Protein AF-A0A3Q1EC46-F1 (afdb_monomer_lite)

Sequence (142 aa):
MRSMQRFHQDSNGWADIGYSFVVGSDGNIYEGRGWDWVGAHTYGYNSVGYGVSFIGDYSYRLPSQESMRLVRDQLASCAVSNGDLRSDYILQGHRQAADTTCPGDAFYAEIQSWPHFEVCRSIDISAGVTWSVELRQETKLQ

Organism: NCBI:txid80966

pLDDT: mean 88.99, std 13.27, range [44.5, 98.19]

Structure (mmCIF, N/CA/C/O backbone):
data_AF-A0A3Q1EC46-F1
#
_entry.id   AF-A0A3Q1EC46-F1
#
loop_
_atom_site.group_PDB
_atom_site.id
_atom_site.type_symbol
_atom_site.label_atom_id
_atom_site.label_alt_id
_atom_site.label_comp_id
_atom_site.label_asym_id
_atom_site.label_entity_id
_atom_site.label_seq_id
_atom_site.pdbx_PDB_ins_code
_atom_site.Cartn_x
_atom_site.Cartn_y
_atom_site.Cartn_z
_atom_site.occupancy
_atom_site.B_iso_or_equiv
_atom_site.auth_seq_id
_atom_site.auth_comp_id
_atom_site.auth_asym_id
_atom_site.auth_atom_id
_atom_site.pdbx_PDB_model_num
ATOM 1 N N . MET A 1 1 ? -0.302 0.016 -14.796 1.00 90.38 1 MET A N 1
ATOM 2 C CA . MET A 1 1 ? -0.764 -1.392 -14.727 1.00 90.38 1 MET A CA 1
ATOM 3 C C . MET A 1 1 ? -0.101 -2.310 -15.745 1.00 90.38 1 MET A C 1
ATOM 5 O O . MET A 1 1 ? 0.782 -3.053 -15.347 1.00 90.38 1 MET A O 1
ATOM 9 N N . ARG A 1 2 ? -0.446 -2.250 -17.042 1.00 93.25 2 ARG A N 1
ATOM 10 C CA . ARG A 1 2 ? 0.034 -3.233 -18.043 1.00 93.25 2 ARG A CA 1
ATOM 11 C C . ARG A 1 2 ? 1.559 -3.356 -18.159 1.00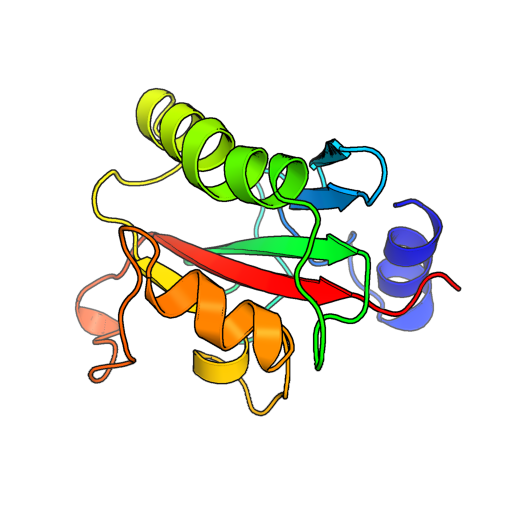 93.25 2 ARG A C 1
ATOM 13 O O . ARG A 1 2 ? 2.059 -4.451 -18.361 1.00 93.25 2 ARG A O 1
ATOM 20 N N . SER A 1 3 ? 2.288 -2.247 -18.038 1.00 92.56 3 SER A N 1
ATOM 21 C CA . SER A 1 3 ? 3.759 -2.256 -18.060 1.00 92.56 3 SER A CA 1
ATOM 22 C C . SER A 1 3 ? 4.343 -3.034 -16.866 1.00 92.56 3 SER A C 1
ATOM 24 O O . SER A 1 3 ? 5.106 -3.970 -17.074 1.00 92.56 3 SER A O 1
ATOM 26 N N . MET A 1 4 ? 3.885 -2.757 -15.638 1.00 93.81 4 MET A N 1
ATOM 27 C CA . MET A 1 4 ? 4.292 -3.503 -14.434 1.00 93.81 4 MET A CA 1
ATOM 28 C C . MET A 1 4 ? 3.932 -4.990 -14.512 1.00 93.81 4 MET A C 1
ATOM 30 O O . MET A 1 4 ? 4.733 -5.836 -14.130 1.00 93.81 4 MET A O 1
ATOM 34 N N . GLN A 1 5 ? 2.741 -5.319 -15.022 1.00 95.75 5 GLN A N 1
ATOM 35 C CA . GLN A 1 5 ? 2.323 -6.710 -15.209 1.00 95.75 5 GLN A CA 1
ATOM 36 C C . GLN A 1 5 ? 3.250 -7.445 -16.186 1.00 95.75 5 GLN A C 1
ATOM 38 O O . GLN A 1 5 ? 3.757 -8.506 -15.837 1.00 95.75 5 GLN A O 1
ATOM 43 N N . ARG A 1 6 ? 3.552 -6.850 -17.350 1.00 96.00 6 ARG A N 1
ATOM 44 C CA . ARG A 1 6 ? 4.525 -7.410 -18.303 1.00 96.00 6 ARG A CA 1
ATOM 45 C C . ARG A 1 6 ? 5.909 -7.557 -17.694 1.00 96.00 6 ARG A C 1
ATOM 47 O O . ARG A 1 6 ? 6.521 -8.596 -17.853 1.00 96.00 6 ARG A O 1
ATOM 54 N N . PHE A 1 7 ? 6.396 -6.565 -16.953 1.00 93.94 7 PHE A N 1
ATOM 55 C CA . PHE A 1 7 ? 7.681 -6.689 -16.265 1.00 93.94 7 PHE A CA 1
ATOM 56 C C . PHE A 1 7 ? 7.686 -7.888 -15.299 1.00 93.94 7 PHE A C 1
ATOM 58 O O . PHE A 1 7 ? 8.599 -8.710 -15.327 1.00 93.94 7 PHE A O 1
ATOM 65 N N . HIS A 1 8 ? 6.636 -8.051 -14.495 1.00 95.75 8 HIS A N 1
ATOM 66 C CA . HIS A 1 8 ? 6.510 -9.194 -13.593 1.00 95.75 8 HIS A CA 1
ATOM 67 C C . HIS A 1 8 ? 6.405 -10.540 -14.324 1.00 95.75 8 HIS A C 1
ATOM 69 O O . HIS A 1 8 ? 7.018 -11.512 -13.887 1.00 95.75 8 HIS A O 1
ATOM 75 N N . GLN A 1 9 ? 5.678 -10.609 -15.435 1.00 96.62 9 GLN A N 1
ATOM 76 C CA . GLN A 1 9 ? 5.516 -11.845 -16.200 1.00 96.62 9 GLN A CA 1
ATOM 77 C C . GLN A 1 9 ? 6.758 -12.173 -17.033 1.00 96.62 9 GLN A C 1
ATOM 79 O O . GLN A 1 9 ? 7.351 -13.237 -16.877 1.00 96.62 9 GLN A O 1
ATOM 84 N N . ASP A 1 10 ? 7.197 -11.235 -17.865 1.00 96.50 10 ASP A N 1
ATOM 85 C CA . ASP A 1 10 ? 8.238 -11.448 -18.868 1.00 96.50 10 ASP A CA 1
ATOM 86 C C . ASP A 1 10 ? 9.644 -11.408 -18.258 1.00 96.50 10 ASP A C 1
ATOM 88 O O . ASP A 1 10 ? 10.519 -12.165 -18.672 1.00 96.50 10 ASP A O 1
ATOM 92 N N . SER A 1 11 ? 9.884 -10.522 -17.281 1.00 94.50 11 SER A N 1
ATOM 93 C CA . SER A 1 11 ? 11.221 -10.349 -16.683 1.00 94.50 11 SER A CA 1
ATOM 94 C C . SER A 1 11 ? 11.412 -11.176 -15.416 1.00 94.50 11 SER A C 1
ATOM 96 O O . SER A 1 11 ? 12.474 -11.770 -15.240 1.00 94.50 11 SER A O 1
ATOM 98 N N . ASN A 1 12 ? 10.402 -11.242 -14.539 1.00 92.50 12 ASN A N 1
ATOM 99 C CA . ASN A 1 12 ? 10.506 -12.010 -13.291 1.00 92.50 12 ASN A CA 1
ATOM 100 C C . ASN A 1 12 ? 9.962 -13.447 -13.409 1.00 92.50 12 ASN A C 1
ATOM 102 O O . ASN A 1 12 ? 10.143 -14.234 -12.480 1.00 92.50 12 ASN A O 1
ATOM 106 N N . GLY A 1 13 ? 9.292 -13.799 -14.514 1.00 96.25 13 GLY A N 1
ATOM 107 C CA . GLY A 1 13 ? 8.715 -15.131 -14.718 1.00 96.25 13 GLY A CA 1
ATOM 108 C C . GLY A 1 13 ? 7.502 -15.428 -13.832 1.00 96.25 13 GLY A C 1
ATOM 109 O O . GLY A 1 13 ? 7.209 -16.593 -13.561 1.00 96.25 13 GLY A O 1
ATOM 110 N N . TRP A 1 14 ? 6.823 -14.405 -13.308 1.00 96.00 14 TRP A N 1
ATOM 111 C CA . TRP A 1 14 ? 5.656 -14.590 -12.445 1.00 96.00 14 TRP A CA 1
ATOM 112 C C . TRP A 1 14 ? 4.399 -14.871 -13.270 1.00 96.00 14 TRP A C 1
ATOM 114 O O . TRP A 1 14 ? 4.280 -14.441 -14.410 1.00 96.00 14 TRP A O 1
ATOM 124 N N . ALA A 1 15 ? 3.419 -15.558 -12.679 1.00 95.12 15 ALA A N 1
ATOM 125 C CA . ALA A 1 15 ? 2.148 -15.829 -13.357 1.00 95.12 15 ALA A CA 1
ATOM 126 C C . ALA A 1 15 ? 1.352 -14.544 -13.669 1.00 95.12 15 ALA A C 1
ATOM 128 O O . ALA A 1 15 ? 0.627 -14.477 -14.659 1.00 95.12 15 ALA A O 1
ATOM 129 N N . ASP A 1 16 ? 1.504 -13.521 -12.826 1.00 97.19 16 ASP A N 1
ATOM 130 C CA . ASP A 1 16 ? 0.812 -12.239 -12.931 1.00 97.19 16 ASP A CA 1
ATOM 131 C C . ASP A 1 16 ? 1.562 -11.150 -12.140 1.00 97.19 16 ASP A C 1
ATOM 133 O O . ASP A 1 16 ? 2.541 -11.445 -11.439 1.00 97.19 16 ASP A O 1
ATOM 137 N N . ILE A 1 17 ? 1.076 -9.907 -12.191 1.00 96.50 17 ILE A N 1
ATOM 138 C CA . ILE A 1 17 ? 1.500 -8.805 -11.328 1.00 96.50 17 ILE A CA 1
ATOM 139 C C . ILE A 1 17 ? 1.562 -9.264 -9.862 1.00 96.50 17 ILE A C 1
ATOM 141 O O . ILE A 1 17 ? 0.696 -9.994 -9.396 1.00 96.50 17 ILE A O 1
ATOM 145 N N . GLY A 1 18 ? 2.610 -8.894 -9.122 1.00 95.25 18 GLY A N 1
ATOM 146 C CA . GLY A 1 18 ? 2.817 -9.424 -7.768 1.00 95.25 18 GLY A CA 1
ATOM 147 C C . GLY A 1 18 ? 1.841 -8.901 -6.710 1.00 95.25 18 GLY A C 1
ATOM 148 O O . GLY A 1 18 ? 1.723 -9.507 -5.648 1.00 95.25 18 GLY A O 1
ATOM 149 N N . TYR A 1 19 ? 1.148 -7.798 -6.987 1.00 97.19 19 TYR A N 1
ATOM 150 C CA . TYR A 1 19 ? 0.282 -7.098 -6.038 1.00 97.19 19 TYR A CA 1
ATOM 151 C C . TYR A 1 19 ? -1.171 -7.570 -6.140 1.00 97.19 19 TYR A C 1
ATOM 153 O O . TYR A 1 19 ? -1.658 -7.841 -7.239 1.00 97.19 19 TYR A O 1
ATOM 161 N N . SER A 1 20 ? -1.877 -7.606 -5.010 1.00 97.44 20 SER A N 1
ATOM 162 C CA . SER A 1 20 ? -3.327 -7.833 -4.973 1.00 97.44 20 SER A CA 1
ATOM 163 C C . SER A 1 20 ? -4.059 -6.633 -5.569 1.00 97.44 20 SER A C 1
ATOM 165 O O . SER A 1 20 ? -4.903 -6.797 -6.448 1.00 97.44 20 SER A O 1
ATOM 167 N N . PHE A 1 21 ? -3.651 -5.422 -5.172 1.00 97.88 21 PHE A N 1
ATOM 168 C CA . PHE A 1 21 ? -4.210 -4.160 -5.657 1.00 97.88 21 PHE A CA 1
ATOM 169 C C . PHE A 1 21 ? -3.117 -3.139 -5.940 1.00 97.88 21 PHE A C 1
ATOM 171 O O . PHE A 1 21 ? -2.041 -3.155 -5.336 1.00 97.88 21 PHE A O 1
ATOM 178 N N . VAL A 1 22 ? -3.410 -2.215 -6.848 1.00 97.31 22 VAL A N 1
ATOM 179 C CA . VAL A 1 22 ? -2.505 -1.126 -7.201 1.00 97.31 22 VAL A CA 1
ATOM 180 C C . VAL A 1 22 ? -3.251 0.200 -7.232 1.00 97.31 22 VAL A C 1
ATOM 182 O O . VAL A 1 22 ? -4.275 0.327 -7.890 1.00 97.31 22 VAL A O 1
ATOM 185 N N . VAL A 1 23 ? -2.713 1.212 -6.568 1.00 96.69 23 VAL A N 1
ATOM 186 C CA . VAL A 1 23 ? -3.248 2.569 -6.530 1.00 96.69 23 VAL A CA 1
ATOM 187 C C . VAL A 1 23 ? -2.522 3.418 -7.560 1.00 96.69 23 VAL A C 1
ATOM 189 O O . VAL A 1 23 ? -1.305 3.619 -7.481 1.00 96.69 23 VAL A O 1
ATOM 192 N N . GLY A 1 24 ? -3.269 3.915 -8.539 1.00 91.62 24 GLY A N 1
ATOM 193 C CA . GLY A 1 24 ? -2.752 4.838 -9.535 1.00 91.62 24 GLY A CA 1
ATOM 194 C C . GLY A 1 24 ? -2.715 6.280 -9.032 1.00 91.62 24 GLY A C 1
ATOM 195 O O . GLY A 1 24 ? -3.449 6.686 -8.128 1.00 91.62 24 GLY A O 1
ATOM 196 N N . SER A 1 25 ? -1.853 7.088 -9.652 1.00 85.50 25 SER A N 1
ATOM 197 C CA . SER A 1 25 ? -1.783 8.534 -9.405 1.00 85.50 25 SER A CA 1
ATOM 198 C C . SER A 1 25 ? -3.010 9.299 -9.915 1.00 85.50 25 SER A C 1
ATOM 200 O O . SER A 1 25 ? -3.156 10.481 -9.631 1.00 85.50 25 SER A O 1
ATOM 202 N N . ASP A 1 26 ? -3.859 8.635 -10.691 1.00 88.44 26 ASP A N 1
ATOM 203 C CA . ASP A 1 26 ? -5.126 9.111 -11.241 1.00 88.44 26 ASP A CA 1
ATOM 204 C C . ASP A 1 26 ? -6.311 8.941 -10.274 1.00 88.44 26 ASP A C 1
ATOM 206 O O . ASP A 1 26 ? -7.446 9.195 -10.662 1.00 88.44 26 ASP A O 1
ATOM 210 N N . GLY A 1 27 ? -6.058 8.509 -9.034 1.00 86.81 27 GLY A N 1
ATOM 211 C CA . GLY A 1 27 ? -7.096 8.379 -8.010 1.00 86.81 27 GLY A CA 1
ATOM 212 C C . GLY A 1 27 ? -7.931 7.104 -8.130 1.00 86.81 27 GLY A C 1
ATOM 213 O O . GLY A 1 27 ? -9.012 7.041 -7.563 1.00 86.81 27 GLY A O 1
ATOM 214 N N . ASN A 1 28 ? -7.446 6.080 -8.837 1.00 94.12 28 ASN A N 1
ATOM 215 C CA . ASN A 1 28 ? -8.138 4.797 -8.965 1.00 94.12 28 ASN A CA 1
ATOM 216 C C . ASN A 1 28 ? -7.374 3.662 -8.275 1.00 94.12 28 ASN A C 1
ATOM 218 O O . ASN A 1 28 ? -6.139 3.648 -8.239 1.00 94.12 28 ASN A O 1
ATOM 222 N N . ILE A 1 29 ? -8.123 2.679 -7.770 1.00 96.12 29 ILE A N 1
ATOM 223 C CA . ILE A 1 29 ? -7.589 1.374 -7.375 1.00 96.12 29 ILE A CA 1
ATOM 224 C C . ILE A 1 29 ? -7.822 0.410 -8.533 1.00 96.12 29 ILE A C 1
ATOM 226 O O . ILE A 1 29 ? -8.931 0.270 -9.040 1.00 96.12 29 ILE A O 1
ATOM 230 N N . TYR A 1 30 ? -6.755 -0.258 -8.936 1.00 97.06 30 TYR A N 1
ATOM 231 C CA . TYR A 1 30 ? -6.739 -1.265 -9.974 1.00 97.06 30 TYR A CA 1
ATOM 232 C C . TYR A 1 30 ? -6.560 -2.635 -9.338 1.00 97.06 30 TYR A C 1
ATOM 234 O O . TYR A 1 30 ? -5.653 -2.843 -8.527 1.00 97.06 30 TYR A O 1
ATOM 242 N N . GLU A 1 31 ? -7.403 -3.574 -9.741 1.00 97.38 31 GLU A N 1
ATOM 243 C CA . GLU A 1 31 ? -7.243 -4.972 -9.377 1.00 97.38 31 GLU A CA 1
ATOM 244 C C . GLU A 1 31 ? -5.992 -5.553 -10.054 1.00 97.38 31 GLU A C 1
ATOM 246 O O . GLU A 1 31 ? -5.771 -5.379 -11.257 1.00 97.38 31 GLU A O 1
ATOM 251 N N . GLY A 1 32 ? -5.131 -6.168 -9.243 1.00 97.12 32 GLY A N 1
ATOM 252 C CA . GLY A 1 32 ? -4.050 -7.038 -9.690 1.00 97.12 32 GLY A CA 1
ATOM 253 C C . GLY A 1 32 ? -4.505 -8.484 -9.555 1.00 97.12 32 GLY A C 1
ATOM 254 O O . GLY A 1 32 ? -5.410 -8.910 -10.262 1.00 97.12 32 GLY A O 1
ATOM 255 N N . ARG A 1 33 ? -3.924 -9.219 -8.602 1.00 96.62 33 ARG A N 1
ATOM 256 C CA . ARG A 1 33 ? -4.379 -10.586 -8.290 1.00 96.62 33 ARG A CA 1
ATOM 257 C C . ARG A 1 33 ? -5.710 -10.648 -7.538 1.00 96.62 33 ARG A C 1
ATOM 259 O O . ARG A 1 33 ? -6.312 -11.715 -7.480 1.00 96.62 33 ARG A O 1
ATOM 266 N N . GLY A 1 34 ? -6.158 -9.530 -6.970 1.00 95.62 34 GLY A N 1
ATOM 267 C CA . GLY A 1 34 ? -7.415 -9.459 -6.234 1.00 95.62 34 GLY A CA 1
ATOM 268 C C . GLY A 1 34 ? -7.381 -10.210 -4.901 1.00 95.62 34 GLY A C 1
ATOM 269 O O . GLY A 1 34 ? -6.313 -10.423 -4.317 1.00 95.62 34 GLY A O 1
ATOM 270 N N . TRP A 1 35 ? -8.572 -10.567 -4.418 1.00 93.62 35 TRP A N 1
ATOM 271 C CA . TRP A 1 35 ? -8.788 -11.216 -3.119 1.00 93.62 35 TRP A CA 1
ATOM 272 C C . TRP A 1 35 ? -8.619 -12.742 -3.173 1.00 93.62 35 TRP A C 1
ATOM 274 O O . TRP A 1 35 ? -8.132 -13.353 -2.227 1.00 93.62 35 TRP A O 1
ATOM 284 N N . ASP A 1 36 ? -8.955 -13.361 -4.304 1.00 92.69 36 ASP A N 1
ATOM 285 C CA . ASP A 1 36 ? -9.060 -14.822 -4.411 1.00 92.69 36 ASP A CA 1
ATOM 286 C C . ASP A 1 36 ? -7.725 -15.538 -4.681 1.00 92.69 36 ASP A C 1
ATOM 288 O O . ASP A 1 36 ? -7.664 -16.771 -4.697 1.00 92.69 36 ASP A O 1
ATOM 292 N N . TRP A 1 37 ? -6.644 -14.787 -4.919 1.00 94.38 37 TRP A N 1
ATOM 293 C CA . TRP A 1 37 ? -5.375 -15.344 -5.386 1.00 94.38 37 TRP A CA 1
ATOM 294 C C . TRP A 1 37 ? -4.168 -14.881 -4.574 1.00 94.38 37 TRP A C 1
ATOM 296 O O . TRP A 1 37 ? -3.990 -13.707 -4.258 1.00 94.38 37 TRP A O 1
ATOM 306 N N . VAL A 1 38 ? -3.267 -15.834 -4.324 1.00 93.81 38 VAL A N 1
ATOM 307 C CA . VAL A 1 38 ? -1.992 -15.616 -3.631 1.00 93.81 38 VAL A CA 1
ATOM 308 C C . VAL A 1 38 ? -1.097 -14.645 -4.412 1.00 93.81 38 VAL A C 1
ATOM 310 O O . VAL A 1 38 ? -0.858 -14.810 -5.615 1.00 93.81 38 VAL A O 1
ATOM 313 N N . GLY A 1 39 ? -0.562 -13.655 -3.693 1.00 92.94 39 GLY A N 1
ATOM 314 C CA . GLY A 1 39 ? 0.351 -12.627 -4.188 1.00 92.94 39 GLY A CA 1
ATOM 315 C C . GLY A 1 39 ? 1.742 -13.129 -4.592 1.00 92.94 39 GLY A C 1
ATOM 316 O O . GLY A 1 39 ? 2.118 -14.281 -4.382 1.00 92.94 39 GLY A O 1
ATOM 317 N N . ALA A 1 40 ? 2.546 -12.226 -5.149 1.00 93.75 40 ALA A N 1
ATOM 318 C CA . ALA A 1 40 ? 4.003 -12.372 -5.252 1.00 93.75 40 ALA A CA 1
ATOM 319 C C . ALA A 1 40 ? 4.709 -11.074 -4.824 1.00 93.75 40 ALA A C 1
ATOM 321 O O . ALA A 1 40 ? 5.734 -10.688 -5.379 1.00 93.75 40 ALA A O 1
ATOM 322 N N . HIS A 1 41 ? 4.119 -10.369 -3.861 1.00 89.31 41 HIS A N 1
ATOM 323 C CA . HIS A 1 41 ? 4.622 -9.104 -3.355 1.00 89.31 41 HIS A CA 1
ATOM 324 C C . HIS A 1 41 ? 5.721 -9.347 -2.314 1.00 89.31 41 HIS A C 1
ATOM 326 O O . HIS A 1 41 ? 6.844 -8.886 -2.513 1.00 89.31 41 HIS A O 1
ATOM 332 N N . THR A 1 42 ? 5.455 -10.127 -1.266 1.00 89.19 42 THR A N 1
ATOM 333 C CA . THR A 1 42 ? 6.341 -10.274 -0.102 1.00 89.19 42 THR A CA 1
ATOM 334 C C . THR A 1 42 ? 6.665 -11.728 0.172 1.00 89.19 42 THR A C 1
ATOM 336 O O . THR A 1 42 ? 5.790 -12.536 0.498 1.00 89.19 42 THR A O 1
ATOM 339 N N . TYR A 1 43 ? 7.949 -12.066 0.117 1.00 86.88 43 TYR A N 1
ATOM 340 C CA . TYR A 1 43 ? 8.395 -13.388 0.533 1.00 86.88 43 TYR A CA 1
ATOM 341 C C . TYR A 1 43 ? 7.994 -13.656 1.994 1.00 86.88 43 TYR A C 1
ATOM 343 O O . TYR A 1 43 ? 8.230 -12.827 2.865 1.00 86.88 43 TYR A O 1
ATOM 351 N N . GLY A 1 44 ? 7.350 -14.796 2.254 1.00 86.50 44 GLY A N 1
ATOM 352 C CA . GLY A 1 44 ? 6.842 -15.163 3.583 1.00 86.50 44 GLY A CA 1
ATOM 353 C C . GLY A 1 44 ? 5.450 -14.623 3.943 1.00 86.50 44 GLY A C 1
ATOM 354 O O . GLY A 1 44 ? 4.839 -15.179 4.848 1.00 86.50 44 GLY A O 1
ATOM 355 N N . TYR A 1 45 ? 4.913 -13.628 3.220 1.00 87.38 45 TYR A N 1
ATOM 356 C CA . TYR A 1 45 ? 3.584 -13.051 3.509 1.00 87.38 45 TYR A CA 1
ATOM 357 C C . TYR A 1 45 ? 2.565 -13.197 2.369 1.00 87.38 45 TYR A C 1
ATOM 359 O O . TYR A 1 45 ? 1.380 -12.968 2.585 1.00 87.38 45 TYR A O 1
ATOM 367 N N . ASN A 1 46 ? 2.986 -13.630 1.175 1.00 89.44 46 ASN A N 1
ATOM 368 C CA . ASN A 1 46 ? 2.110 -13.778 0.001 1.00 89.44 46 ASN A CA 1
ATOM 369 C C . ASN A 1 46 ? 0.834 -14.608 0.242 1.00 89.44 46 ASN A C 1
ATOM 371 O O . ASN A 1 46 ? -0.170 -14.377 -0.422 1.00 89.44 46 ASN A O 1
ATOM 375 N N . SER A 1 47 ? 0.890 -15.605 1.132 1.00 89.25 47 SER A N 1
ATOM 376 C CA . SER A 1 47 ? -0.218 -16.528 1.419 1.00 89.25 47 SER A CA 1
ATOM 377 C C . SER A 1 47 ? -1.038 -16.160 2.657 1.00 89.25 47 SER A C 1
ATOM 379 O O . SER A 1 47 ? -1.963 -16.888 2.999 1.00 89.25 47 SER A O 1
ATOM 381 N N . VAL A 1 48 ? -0.661 -15.097 3.368 1.00 87.81 48 VAL A N 1
ATOM 382 C CA . VAL A 1 48 ? -1.281 -14.671 4.639 1.00 87.81 48 VAL A CA 1
ATOM 383 C C . VAL A 1 48 ? -1.606 -13.177 4.635 1.00 87.81 48 VAL A C 1
ATOM 385 O O . VAL A 1 48 ? -1.800 -12.558 5.681 1.00 87.81 48 VAL A O 1
ATOM 388 N N . GLY A 1 49 ? -1.635 -12.563 3.454 1.00 89.31 49 GLY A N 1
ATOM 389 C CA . GLY A 1 49 ? -1.843 -11.137 3.318 1.00 89.31 49 GLY A CA 1
ATOM 390 C C . GLY A 1 49 ? -2.019 -10.675 1.883 1.00 89.31 49 GLY A C 1
ATOM 391 O O . GLY A 1 49 ? -1.769 -11.411 0.932 1.00 89.31 49 GLY A O 1
ATOM 392 N N . TYR A 1 50 ? -2.429 -9.418 1.766 1.00 95.25 50 TYR A N 1
ATOM 393 C CA . TYR A 1 50 ? -2.654 -8.719 0.514 1.00 95.25 50 TYR A CA 1
ATOM 394 C C . TYR A 1 50 ? -1.647 -7.586 0.351 1.00 95.25 50 TYR A C 1
ATOM 396 O O . TYR A 1 50 ? -1.443 -6.769 1.254 1.00 95.25 50 TYR A O 1
ATOM 404 N N . GLY A 1 51 ? -1.041 -7.510 -0.829 1.00 95.94 51 GLY A N 1
ATOM 405 C CA . GLY A 1 51 ? -0.126 -6.434 -1.192 1.00 95.94 51 GLY A CA 1
ATOM 406 C C . GLY A 1 51 ? -0.858 -5.321 -1.931 1.00 95.94 51 GLY A C 1
ATOM 407 O O . GLY A 1 51 ? -1.374 -5.555 -3.027 1.00 95.94 51 GLY A O 1
ATOM 408 N N . VAL A 1 52 ? -0.846 -4.109 -1.376 1.00 97.50 52 VAL A N 1
ATOM 409 C CA . VAL A 1 52 ? -1.378 -2.904 -2.026 1.00 97.50 52 VAL A CA 1
ATOM 410 C C . VAL A 1 52 ? -0.216 -1.995 -2.415 1.00 97.50 52 VAL A C 1
ATOM 412 O O . VAL A 1 52 ? 0.507 -1.484 -1.559 1.00 97.50 52 VAL A O 1
ATOM 415 N N . SER A 1 53 ? -0.019 -1.789 -3.717 1.00 96.38 53 SER A N 1
ATOM 416 C CA . SER A 1 53 ? 1.086 -0.975 -4.235 1.00 96.38 53 SER A CA 1
ATOM 417 C C . SER A 1 53 ? 0.615 0.394 -4.708 1.00 96.38 53 SER A C 1
ATOM 419 O O . SER A 1 53 ? -0.296 0.489 -5.517 1.00 96.38 53 SER A O 1
ATOM 421 N N . PHE A 1 54 ? 1.252 1.464 -4.254 1.00 96.75 54 PHE A N 1
ATOM 422 C CA . PHE A 1 54 ? 1.057 2.813 -4.770 1.00 96.75 54 PHE A CA 1
ATOM 423 C C . PHE A 1 54 ? 2.079 3.095 -5.875 1.00 96.75 54 PHE A C 1
ATOM 425 O O . PHE A 1 54 ? 3.286 2.952 -5.671 1.00 96.75 54 PHE A O 1
ATOM 432 N N . ILE A 1 55 ? 1.614 3.526 -7.049 1.00 94.62 55 ILE A N 1
ATOM 433 C CA . ILE A 1 55 ? 2.504 3.876 -8.163 1.00 94.62 55 ILE A CA 1
ATOM 434 C C . ILE A 1 55 ? 3.185 5.218 -7.873 1.00 94.62 55 ILE A C 1
ATOM 436 O O . ILE A 1 55 ? 2.552 6.275 -7.916 1.00 94.62 55 ILE A O 1
ATOM 440 N N . GLY A 1 56 ? 4.495 5.186 -7.640 1.00 93.06 56 GLY A N 1
ATOM 441 C CA . GLY A 1 56 ? 5.306 6.370 -7.391 1.00 93.06 56 GLY A CA 1
ATOM 442 C C . GLY A 1 56 ? 6.498 6.117 -6.473 1.00 93.06 56 GLY A C 1
ATOM 443 O O . GLY A 1 56 ? 6.730 5.008 -6.003 1.00 93.06 56 GLY A O 1
ATOM 444 N N . ASP A 1 57 ? 7.251 7.190 -6.224 1.00 94.56 57 ASP A N 1
ATOM 445 C CA . ASP A 1 57 ? 8.283 7.255 -5.187 1.00 94.56 57 ASP A CA 1
ATOM 446 C C . ASP A 1 57 ? 7.842 8.230 -4.093 1.00 94.56 57 ASP A C 1
ATOM 448 O O . ASP A 1 57 ? 7.612 9.419 -4.356 1.00 94.56 57 ASP A O 1
ATOM 452 N N . TYR A 1 58 ? 7.729 7.704 -2.879 1.00 96.19 58 TYR A N 1
ATOM 453 C CA . TYR A 1 58 ? 7.258 8.382 -1.682 1.00 96.19 58 TYR A CA 1
ATOM 454 C C . TYR A 1 58 ? 8.321 8.416 -0.585 1.00 96.19 58 TYR A C 1
ATOM 456 O O . TYR A 1 58 ? 8.019 8.523 0.603 1.00 96.19 58 TYR A O 1
ATOM 464 N N . SER A 1 59 ? 9.592 8.376 -0.988 1.00 96.50 59 SER A N 1
ATOM 465 C CA . SER A 1 59 ? 10.717 8.587 -0.078 1.00 96.50 59 SER A CA 1
ATOM 466 C C . SER A 1 59 ?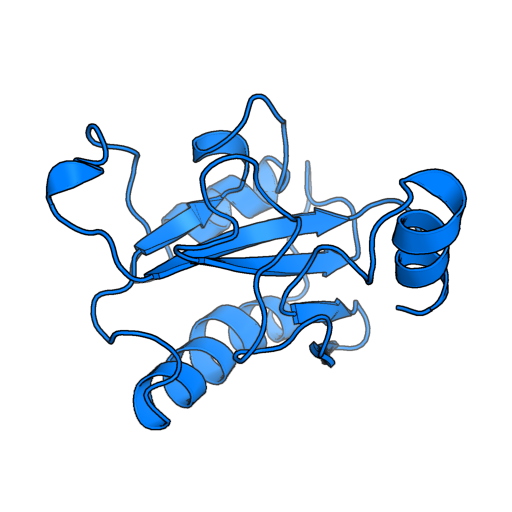 10.635 9.954 0.616 1.00 96.50 59 SER A C 1
ATOM 468 O O . SER A 1 59 ? 10.850 10.041 1.818 1.00 96.50 59 SER A O 1
ATOM 470 N N . TYR A 1 60 ? 10.236 11.007 -0.111 1.00 97.25 60 TYR A N 1
ATOM 471 C CA . TYR A 1 60 ? 10.245 12.398 0.385 1.00 97.25 60 TYR A CA 1
ATOM 472 C C . TYR A 1 60 ? 8.915 13.150 0.233 1.00 97.25 60 TYR A C 1
ATOM 474 O O . TYR A 1 60 ? 8.840 14.349 0.491 1.00 97.25 60 TYR A O 1
ATOM 482 N N . ARG A 1 61 ? 7.861 12.478 -0.227 1.00 96.06 61 ARG A N 1
ATOM 483 C CA . ARG A 1 61 ? 6.530 13.065 -0.429 1.00 96.06 61 ARG A CA 1
ATOM 484 C C . ARG A 1 61 ? 5.463 12.015 -0.179 1.00 96.06 61 ARG A C 1
ATOM 486 O O . ARG A 1 61 ? 5.739 10.831 -0.318 1.00 96.06 61 ARG A O 1
ATOM 493 N N . LEU A 1 62 ? 4.244 12.447 0.112 1.00 96.94 62 LEU A N 1
ATOM 494 C CA . LEU A 1 62 ? 3.116 11.536 0.284 1.00 96.94 62 LEU A CA 1
ATOM 495 C C . LEU A 1 62 ? 2.419 11.230 -1.054 1.00 96.94 62 LEU A C 1
ATOM 497 O O . LEU A 1 62 ? 2.495 12.040 -1.992 1.00 96.94 62 LEU A O 1
ATOM 501 N N . PRO A 1 63 ? 1.714 10.087 -1.158 1.00 95.38 63 PRO A N 1
ATOM 502 C CA . PRO A 1 63 ? 0.656 9.918 -2.146 1.00 95.38 63 PRO A CA 1
ATOM 503 C C . PRO A 1 63 ? -0.417 11.002 -1.995 1.00 95.38 63 PRO A C 1
ATOM 505 O O . PRO A 1 63 ? -0.472 11.720 -0.994 1.00 95.38 63 PRO A O 1
ATOM 508 N N . SER A 1 64 ? -1.285 11.140 -2.999 1.00 96.31 64 SER A N 1
ATOM 509 C CA . SER A 1 64 ? -2.395 12.088 -2.889 1.00 96.31 64 SER A CA 1
ATOM 510 C C . SER A 1 64 ? -3.289 11.714 -1.699 1.00 96.31 64 SER A C 1
ATOM 512 O O . SER A 1 64 ? -3.461 10.535 -1.379 1.00 96.31 64 SER A O 1
ATOM 514 N N . GLN A 1 65 ? -3.880 12.713 -1.042 1.00 95.69 65 GLN A N 1
ATOM 515 C CA . GLN A 1 65 ? -4.767 12.457 0.093 1.00 95.69 65 GLN A CA 1
ATOM 516 C C . GLN A 1 65 ? -5.982 11.606 -0.307 1.00 95.69 65 GLN A C 1
ATOM 518 O O . GLN A 1 65 ? -6.469 10.813 0.494 1.00 95.69 65 GLN A O 1
ATOM 523 N N . GLU A 1 66 ? -6.444 11.742 -1.549 1.00 95.62 66 GLU A N 1
ATOM 524 C CA . GLU A 1 66 ? -7.498 10.912 -2.127 1.00 95.62 66 GLU A CA 1
ATOM 525 C C . GLU A 1 66 ? -7.057 9.449 -2.252 1.00 95.62 66 GLU A C 1
ATOM 527 O O . GLU A 1 66 ? -7.700 8.576 -1.677 1.00 95.62 66 GLU A O 1
ATOM 532 N N . SER A 1 67 ? -5.905 9.185 -2.878 1.00 95.62 67 SER A N 1
ATOM 533 C CA . SER A 1 67 ? -5.322 7.839 -2.995 1.00 95.62 67 SER A CA 1
ATOM 534 C C . SER A 1 67 ? -5.138 7.166 -1.632 1.00 95.62 67 SER A C 1
ATOM 536 O O . SER A 1 67 ? -5.424 5.980 -1.478 1.00 95.62 67 SER A O 1
ATOM 538 N N . MET A 1 68 ? -4.683 7.919 -0.626 1.00 96.62 68 MET A N 1
ATOM 539 C CA . MET A 1 68 ? -4.526 7.401 0.735 1.00 96.62 68 MET A CA 1
ATOM 540 C C . MET A 1 68 ? -5.872 7.045 1.372 1.00 96.62 68 MET A C 1
ATOM 542 O O . MET A 1 68 ? -6.005 5.956 1.924 1.00 96.62 68 MET A O 1
ATOM 546 N N . ARG A 1 69 ? -6.889 7.911 1.256 1.00 95.75 69 ARG A N 1
ATOM 547 C CA . ARG A 1 69 ? -8.246 7.642 1.772 1.00 95.75 69 ARG A CA 1
ATOM 548 C C . ARG A 1 69 ? -8.906 6.446 1.089 1.00 95.75 69 ARG A C 1
ATOM 550 O O . ARG A 1 69 ? -9.584 5.674 1.760 1.00 95.75 69 ARG A O 1
ATOM 557 N N . LEU A 1 70 ? -8.694 6.270 -0.215 1.00 95.44 70 LEU A N 1
ATOM 558 C CA . LEU A 1 70 ? -9.230 5.125 -0.954 1.00 95.44 70 LEU A CA 1
ATOM 559 C C . LEU A 1 70 ? -8.751 3.801 -0.359 1.00 95.44 70 LEU A C 1
ATOM 561 O O . LEU A 1 70 ? -9.559 2.901 -0.164 1.00 95.44 70 LEU A O 1
ATOM 565 N N . VAL A 1 71 ? -7.468 3.689 -0.016 1.00 96.56 71 VAL A N 1
ATOM 566 C CA . VAL A 1 71 ? -6.942 2.464 0.603 1.00 96.56 71 VAL A CA 1
ATOM 567 C C . VAL A 1 71 ? -7.315 2.373 2.077 1.00 96.56 71 VAL A C 1
ATOM 569 O O . VAL A 1 71 ? -7.847 1.351 2.505 1.00 96.56 71 VAL A O 1
ATOM 572 N N . ARG A 1 72 ? -7.041 3.434 2.844 1.00 95.44 72 ARG A N 1
ATOM 573 C CA . ARG A 1 72 ? -7.211 3.452 4.301 1.00 95.44 72 ARG A CA 1
ATOM 574 C C . ARG A 1 72 ? -8.660 3.226 4.718 1.00 95.44 72 ARG A C 1
ATOM 576 O O . ARG A 1 72 ? -8.905 2.465 5.645 1.00 95.44 72 ARG A O 1
ATOM 583 N N . ASP A 1 73 ? -9.597 3.895 4.049 1.00 93.50 73 ASP A N 1
ATOM 584 C CA . ASP A 1 73 ? -10.991 3.940 4.484 1.00 93.50 73 ASP A CA 1
ATOM 585 C C . ASP A 1 73 ? -11.870 3.030 3.626 1.00 93.50 73 ASP A C 1
ATOM 587 O O . ASP A 1 73 ? -12.623 2.222 4.163 1.00 93.50 73 ASP A O 1
ATOM 591 N N . GLN A 1 74 ? -11.796 3.138 2.296 1.00 94.69 74 GLN A N 1
ATOM 592 C CA . GLN A 1 74 ? -12.769 2.480 1.415 1.00 94.69 74 GLN A CA 1
ATOM 593 C C . GLN A 1 74 ? -12.412 1.021 1.136 1.00 94.69 74 GLN A C 1
ATOM 595 O O . GLN A 1 74 ? -13.209 0.137 1.430 1.00 94.69 74 GLN A O 1
ATOM 600 N N . LEU A 1 75 ? -11.209 0.752 0.620 1.00 95.00 75 LEU A N 1
ATOM 601 C CA . LEU A 1 75 ? -10.778 -0.605 0.280 1.00 95.00 75 LEU A CA 1
ATOM 602 C C . LEU A 1 75 ? -10.822 -1.514 1.510 1.00 95.00 75 LEU A C 1
ATOM 604 O O . LEU A 1 75 ? -11.409 -2.591 1.450 1.00 95.00 75 LEU A O 1
ATOM 608 N N . ALA A 1 76 ? -10.249 -1.058 2.628 1.00 93.12 76 ALA A N 1
ATOM 609 C CA . ALA A 1 76 ? -10.206 -1.841 3.857 1.00 93.12 76 ALA A CA 1
ATOM 610 C C . ALA A 1 76 ? -11.611 -2.113 4.422 1.00 93.12 76 ALA A C 1
ATOM 612 O O . ALA A 1 76 ? -11.926 -3.258 4.737 1.00 93.12 76 ALA A O 1
ATOM 613 N N . SER A 1 77 ? -12.484 -1.099 4.508 1.00 94.31 77 SER A N 1
ATOM 614 C CA . SER A 1 77 ? -13.836 -1.298 5.056 1.00 94.31 77 SER A CA 1
ATOM 615 C C . SER A 1 77 ? -14.718 -2.173 4.164 1.00 94.31 77 SER A C 1
ATOM 617 O O . SER A 1 77 ? -15.433 -3.030 4.683 1.00 94.31 77 SER A O 1
ATOM 619 N N . CYS A 1 78 ? -14.639 -2.019 2.839 1.00 95.38 78 CYS A N 1
ATOM 620 C CA . CYS A 1 78 ? -15.350 -2.883 1.900 1.00 95.38 78 CYS A CA 1
ATOM 621 C C . CYS A 1 78 ? -14.868 -4.333 2.003 1.00 95.38 78 CYS A C 1
ATOM 623 O O . CYS A 1 78 ? -15.698 -5.231 2.103 1.00 95.38 78 CYS A O 1
ATOM 625 N N . ALA A 1 79 ? -13.552 -4.559 2.053 1.00 94.19 79 ALA A N 1
ATOM 626 C CA . ALA A 1 79 ? -12.983 -5.898 2.192 1.00 94.19 79 ALA A CA 1
ATOM 627 C C . ALA A 1 79 ? -13.412 -6.568 3.506 1.00 94.19 79 ALA A C 1
ATOM 629 O O . ALA A 1 79 ? -13.775 -7.742 3.517 1.00 94.19 79 ALA A O 1
ATOM 630 N N . VAL A 1 80 ? -13.450 -5.811 4.609 1.00 94.75 80 VAL A N 1
ATOM 631 C CA . VAL A 1 80 ? -13.965 -6.313 5.892 1.00 94.75 80 VAL A CA 1
ATOM 632 C C . VAL A 1 80 ? -15.452 -6.645 5.808 1.00 94.75 80 VAL A C 1
ATOM 634 O O . VAL A 1 80 ? -15.870 -7.709 6.259 1.00 94.75 80 VAL A O 1
ATOM 637 N N . SER A 1 81 ? -16.260 -5.770 5.206 1.00 96.31 81 SER A N 1
ATOM 638 C CA . SER A 1 81 ? -17.701 -6.002 5.052 1.00 96.31 81 SER A CA 1
ATOM 639 C C . SER A 1 81 ? -18.020 -7.205 4.160 1.00 96.31 81 SER A C 1
ATOM 641 O O . SER A 1 81 ? -19.038 -7.859 4.377 1.00 96.31 81 SER A O 1
ATOM 643 N N . ASN A 1 82 ? -17.181 -7.481 3.163 1.00 95.06 82 ASN A N 1
ATOM 644 C CA . ASN A 1 82 ? -17.354 -8.599 2.238 1.00 95.06 82 ASN A CA 1
ATOM 645 C C . ASN A 1 82 ? -16.803 -9.924 2.788 1.00 95.06 82 ASN A C 1
ATOM 647 O O . ASN A 1 82 ? -17.126 -10.982 2.257 1.00 95.06 82 ASN A O 1
ATOM 651 N N . GLY A 1 83 ? -16.010 -9.880 3.863 1.00 92.56 83 GLY A N 1
ATOM 652 C CA . GLY A 1 83 ? -15.345 -11.052 4.434 1.00 92.56 83 GLY A CA 1
ATOM 653 C C . GLY A 1 83 ? -14.011 -11.408 3.769 1.00 92.56 83 GLY A C 1
ATOM 654 O O . GLY A 1 83 ? -13.413 -12.413 4.148 1.00 92.56 83 GLY A O 1
ATOM 655 N N . ASP A 1 84 ?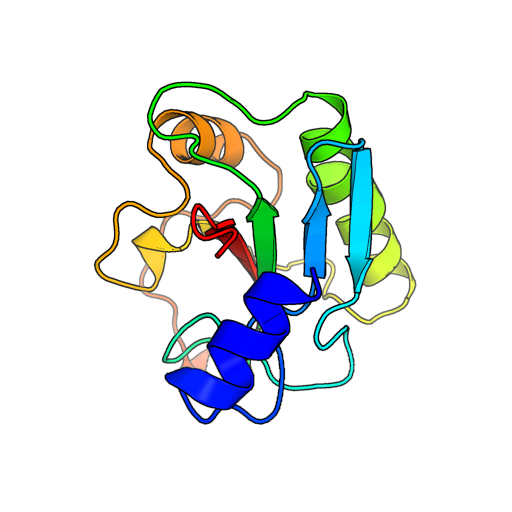 -13.525 -10.581 2.840 1.00 91.25 84 ASP A N 1
ATOM 656 C CA . ASP A 1 84 ? -12.229 -10.743 2.165 1.00 91.25 84 ASP A CA 1
ATOM 657 C C . ASP A 1 84 ? -11.052 -10.412 3.097 1.00 91.25 84 ASP A C 1
ATOM 659 O O . ASP A 1 84 ? -9.954 -10.955 2.960 1.00 91.25 84 ASP A O 1
ATOM 663 N N . LEU A 1 85 ? -11.284 -9.517 4.065 1.00 90.88 85 LEU A N 1
ATOM 664 C CA . LEU A 1 85 ? -10.316 -9.086 5.069 1.00 90.88 85 LEU A CA 1
ATOM 665 C C . LEU A 1 85 ? -10.904 -9.260 6.472 1.00 90.88 85 LEU A C 1
ATOM 667 O O . LEU A 1 85 ? -12.051 -8.910 6.736 1.00 90.88 85 LEU A O 1
ATOM 671 N N . ARG A 1 86 ? -10.117 -9.771 7.419 1.00 91.19 86 ARG A N 1
ATOM 672 C CA . ARG A 1 86 ? -10.550 -9.811 8.823 1.00 91.19 86 ARG A CA 1
ATOM 673 C C . ARG A 1 86 ? -10.650 -8.404 9.403 1.00 91.19 86 ARG A C 1
ATOM 675 O O . ARG A 1 86 ? -9.794 -7.573 9.140 1.00 91.19 86 ARG A O 1
ATOM 682 N N . SER A 1 87 ? -11.629 -8.158 10.271 1.00 91.75 87 SER A N 1
ATOM 683 C CA . SER A 1 87 ? -11.788 -6.857 10.937 1.00 91.75 87 SER A CA 1
ATOM 684 C C . SER A 1 87 ? -10.644 -6.499 11.890 1.00 91.75 87 SER A C 1
ATOM 686 O O . SER A 1 87 ? -10.508 -5.340 12.251 1.00 91.75 87 SER A O 1
ATOM 688 N N . ASP A 1 88 ? -9.849 -7.475 12.328 1.00 89.81 88 ASP A N 1
ATOM 689 C CA . ASP A 1 88 ? -8.658 -7.316 13.170 1.00 89.81 88 ASP A CA 1
ATOM 690 C C . ASP A 1 88 ? -7.357 -7.512 12.373 1.00 89.81 88 ASP A C 1
ATOM 692 O O . ASP A 1 88 ? -6.354 -7.977 12.912 1.00 89.81 88 ASP A O 1
ATOM 696 N N . TYR A 1 89 ? -7.375 -7.184 11.077 1.00 90.62 89 TYR A N 1
ATOM 697 C CA . TYR A 1 89 ? -6.190 -7.248 10.226 1.00 90.62 89 TYR A CA 1
ATOM 698 C C . TYR A 1 89 ? -5.039 -6.398 10.772 1.00 90.62 89 TYR A C 1
ATOM 700 O O . TYR A 1 89 ? -5.236 -5.457 11.544 1.00 90.62 89 TYR A O 1
ATOM 708 N N . ILE A 1 90 ? -3.831 -6.719 10.310 1.00 92.50 90 ILE A N 1
ATOM 709 C CA . ILE A 1 90 ? -2.622 -5.944 10.589 1.00 92.50 90 ILE A CA 1
ATOM 710 C C . ILE A 1 90 ? -2.229 -5.167 9.335 1.00 92.50 90 ILE A C 1
ATOM 712 O O . ILE A 1 90 ? -2.056 -5.753 8.265 1.00 92.50 90 ILE A O 1
ATOM 716 N N . LEU A 1 91 ? -2.054 -3.857 9.474 1.00 94.25 91 LEU A N 1
ATOM 717 C CA . LEU A 1 91 ? -1.459 -2.986 8.470 1.00 94.25 91 LEU A CA 1
ATOM 718 C C . LEU A 1 91 ? 0.038 -2.839 8.743 1.00 94.25 91 LEU A C 1
ATOM 720 O O . LEU A 1 91 ? 0.461 -2.579 9.868 1.00 94.25 91 LEU A O 1
ATOM 724 N N . GLN A 1 92 ? 0.842 -2.963 7.696 1.00 93.12 92 GLN A N 1
ATOM 725 C CA . GLN A 1 92 ? 2.284 -2.775 7.785 1.00 93.12 92 GLN A CA 1
ATOM 726 C C . GLN A 1 92 ? 2.867 -2.251 6.470 1.00 93.12 92 GLN A C 1
ATOM 728 O O . GLN A 1 92 ? 2.302 -2.417 5.388 1.00 93.12 92 GLN A O 1
ATOM 733 N N . GLY A 1 93 ? 4.013 -1.583 6.561 1.00 94.69 93 GLY A N 1
ATOM 734 C CA . GLY A 1 93 ? 4.829 -1.228 5.406 1.00 94.69 93 GLY A CA 1
ATOM 735 C C . GLY A 1 93 ? 5.749 -2.380 5.012 1.00 94.69 93 GLY A C 1
ATOM 736 O O . GLY A 1 93 ? 6.226 -3.118 5.869 1.00 94.69 93 GLY A O 1
ATOM 737 N N . HIS A 1 94 ? 6.076 -2.491 3.727 1.00 94.00 94 HIS A N 1
ATOM 738 C CA . HIS A 1 94 ? 6.935 -3.564 3.211 1.00 94.00 94 HIS A CA 1
ATOM 739 C C . HIS A 1 94 ? 8.275 -3.725 3.946 1.00 94.00 94 HIS A C 1
ATOM 741 O O . HIS A 1 94 ? 8.694 -4.845 4.234 1.00 94.00 94 HIS A O 1
ATOM 747 N N . ARG A 1 95 ? 8.908 -2.627 4.363 1.00 93.12 95 ARG A N 1
ATOM 748 C CA . ARG A 1 95 ? 10.135 -2.650 5.177 1.00 93.12 95 ARG A CA 1
ATOM 749 C C . ARG A 1 95 ? 10.036 -3.400 6.513 1.00 93.12 95 ARG A C 1
ATOM 751 O O . ARG A 1 95 ? 11.059 -3.680 7.121 1.00 93.12 95 ARG A O 1
ATOM 758 N N . GLN A 1 96 ? 8.832 -3.688 7.010 1.00 90.75 96 GLN A N 1
ATOM 759 C CA . GLN A 1 96 ? 8.636 -4.482 8.231 1.00 90.75 96 GLN A CA 1
ATOM 760 C C . GLN A 1 96 ? 8.730 -5.990 7.967 1.00 90.75 96 GLN A C 1
ATOM 762 O O . GLN A 1 96 ? 8.975 -6.758 8.896 1.00 90.75 96 GLN A O 1
ATOM 767 N N . ALA A 1 97 ? 8.552 -6.399 6.710 1.00 87.38 97 ALA A N 1
ATOM 768 C CA . ALA A 1 97 ? 8.505 -7.787 6.274 1.00 87.38 97 ALA A CA 1
ATOM 769 C C . ALA A 1 97 ? 9.704 -8.194 5.396 1.00 87.38 97 ALA A C 1
ATOM 771 O O . ALA A 1 97 ? 9.958 -9.385 5.221 1.00 87.38 97 ALA A O 1
ATOM 772 N N . ALA A 1 98 ? 10.451 -7.228 4.855 1.00 87.19 98 ALA A N 1
ATOM 773 C CA . ALA A 1 98 ? 11.634 -7.461 4.031 1.00 87.19 98 ALA A CA 1
ATOM 774 C C . ALA A 1 98 ? 12.688 -6.355 4.206 1.00 87.19 98 ALA A C 1
ATOM 776 O O . ALA A 1 98 ? 12.376 -5.245 4.633 1.00 87.19 98 ALA A O 1
ATOM 777 N N . ASP A 1 99 ? 13.929 -6.646 3.811 1.00 91.75 99 ASP A N 1
ATOM 778 C CA . ASP A 1 99 ? 15.025 -5.670 3.782 1.00 91.75 99 ASP A CA 1
ATOM 779 C C . ASP A 1 99 ? 14.886 -4.732 2.569 1.00 91.75 99 ASP A C 1
ATOM 781 O O . ASP A 1 99 ? 15.341 -5.014 1.458 1.00 91.75 99 ASP A O 1
ATOM 785 N N . THR A 1 100 ? 14.138 -3.644 2.750 1.00 91.56 100 THR A N 1
ATOM 786 C CA . THR A 1 100 ? 13.805 -2.681 1.695 1.00 91.56 100 THR A CA 1
ATOM 787 C C . THR A 1 100 ? 13.482 -1.306 2.277 1.00 91.56 100 THR A C 1
ATOM 789 O O . THR A 1 100 ? 13.057 -1.177 3.421 1.00 91.56 100 THR A O 1
ATOM 792 N N . THR A 1 101 ? 13.600 -0.258 1.462 1.00 94.00 101 THR A N 1
ATOM 793 C CA . THR A 1 101 ? 13.124 1.094 1.797 1.00 94.00 101 THR A CA 1
ATOM 794 C C . THR A 1 101 ? 11.650 1.308 1.446 1.00 94.00 101 THR A C 1
ATOM 796 O O . THR A 1 101 ? 11.062 2.329 1.789 1.00 94.00 101 THR A O 1
ATOM 799 N N . CYS A 1 102 ? 11.002 0.360 0.777 1.00 93.56 102 CYS A N 1
ATOM 800 C CA . CYS A 1 102 ? 9.578 0.414 0.462 1.00 93.56 102 CYS A CA 1
ATOM 801 C C . CYS A 1 102 ? 8.734 0.456 1.765 1.00 93.56 102 CYS A C 1
ATOM 803 O O . CYS A 1 102 ? 9.052 -0.273 2.704 1.00 93.56 102 CYS A O 1
ATOM 805 N N . PRO A 1 103 ? 7.689 1.295 1.899 1.00 96.19 103 PRO A N 1
ATOM 806 C CA . PRO A 1 103 ? 7.006 2.089 0.874 1.00 96.19 103 PRO A CA 1
ATOM 807 C C . PRO A 1 103 ? 7.496 3.548 0.743 1.00 96.19 103 PRO A C 1
ATOM 809 O O . PRO A 1 103 ? 6.707 4.413 0.387 1.00 96.19 103 PRO A O 1
ATOM 812 N N . GLY A 1 104 ? 8.770 3.828 1.034 1.00 96.75 104 GLY A N 1
ATOM 813 C CA . GLY A 1 104 ? 9.329 5.186 1.084 1.00 96.75 104 GLY A CA 1
ATOM 814 C C . GLY A 1 104 ? 9.176 5.828 2.467 1.00 96.75 104 GLY A C 1
ATOM 815 O O . GLY A 1 104 ? 8.220 5.542 3.181 1.00 96.75 104 GLY A O 1
ATOM 816 N N . ASP A 1 105 ? 10.144 6.646 2.890 1.00 97.75 105 ASP A N 1
ATOM 817 C CA . ASP A 1 105 ? 10.211 7.150 4.272 1.00 97.75 105 ASP A CA 1
ATOM 818 C C . ASP A 1 105 ? 9.045 8.062 4.643 1.00 97.75 105 ASP A C 1
ATOM 820 O O . ASP A 1 105 ? 8.453 7.883 5.708 1.00 97.75 105 ASP A O 1
ATOM 824 N N . ALA A 1 106 ? 8.671 8.994 3.762 1.00 98.19 106 ALA A N 1
ATOM 825 C CA . ALA A 1 106 ? 7.540 9.878 4.019 1.00 98.19 106 ALA A CA 1
ATOM 826 C C . ALA A 1 106 ? 6.231 9.088 4.141 1.00 98.19 106 ALA A C 1
ATOM 828 O O . ALA A 1 106 ? 5.466 9.304 5.080 1.00 98.19 106 ALA A O 1
ATOM 829 N N . PHE A 1 107 ? 5.981 8.142 3.231 1.00 97.44 107 PHE A N 1
ATOM 830 C CA . PHE A 1 107 ? 4.750 7.357 3.285 1.00 97.44 107 PHE A CA 1
ATOM 831 C C . PHE A 1 107 ? 4.753 6.329 4.420 1.00 97.44 107 PHE A C 1
ATOM 833 O O . PHE A 1 107 ? 3.727 6.134 5.062 1.00 97.44 107 PHE A O 1
ATOM 840 N N . TYR A 1 108 ? 5.902 5.733 4.747 1.00 97.44 108 TYR A N 1
ATOM 841 C CA . TYR A 1 108 ? 6.024 4.872 5.921 1.00 97.44 108 TYR A CA 1
ATOM 842 C C . TYR A 1 108 ? 5.699 5.626 7.217 1.00 97.44 108 TYR A C 1
ATOM 844 O O . TYR A 1 108 ? 4.984 5.098 8.062 1.00 97.44 108 TYR A O 1
ATOM 852 N N . ALA A 1 109 ? 6.182 6.863 7.368 1.00 97.88 109 ALA A N 1
ATOM 853 C CA . ALA A 1 109 ? 5.861 7.696 8.525 1.00 97.88 109 ALA A CA 1
ATOM 854 C C . ALA A 1 109 ? 4.360 8.027 8.614 1.00 97.88 109 ALA A C 1
ATOM 856 O O . ALA A 1 109 ? 3.799 8.038 9.705 1.00 97.88 109 ALA A O 1
ATOM 857 N N . GLU A 1 110 ? 3.699 8.251 7.477 1.00 97.81 110 GLU A N 1
ATOM 858 C CA . GLU A 1 110 ? 2.254 8.499 7.415 1.00 97.81 110 GLU A CA 1
ATOM 859 C C . GLU A 1 110 ? 1.435 7.279 7.862 1.00 97.81 110 GLU A C 1
ATOM 861 O O . GLU A 1 110 ? 0.556 7.406 8.719 1.00 97.81 110 GLU A O 1
ATOM 866 N N . ILE A 1 111 ? 1.736 6.084 7.340 1.00 97.00 111 ILE A N 1
ATOM 867 C CA . ILE A 1 111 ? 0.925 4.882 7.610 1.00 97.00 111 ILE A CA 1
ATOM 868 C C . ILE A 1 111 ? 1.034 4.407 9.063 1.00 97.00 111 ILE A C 1
ATOM 870 O O . ILE A 1 111 ? 0.144 3.706 9.529 1.00 97.00 111 ILE A O 1
ATOM 874 N N . GLN A 1 112 ? 2.065 4.833 9.803 1.00 96.12 112 GLN A N 1
ATOM 875 C CA . GLN A 1 112 ? 2.174 4.581 11.247 1.00 96.12 112 GLN A CA 1
ATOM 876 C C . GLN A 1 112 ? 1.018 5.184 12.051 1.00 96.12 112 GLN A C 1
ATOM 878 O O . GLN A 1 112 ? 0.736 4.735 13.158 1.00 96.12 112 GLN A O 1
ATOM 883 N N . SER A 1 113 ? 0.358 6.211 11.510 1.00 96.50 113 SER A N 1
ATOM 884 C CA . SER A 1 113 ? -0.806 6.844 12.133 1.00 96.50 113 SER A CA 1
ATOM 885 C C . SER A 1 113 ? -2.136 6.182 11.761 1.00 96.50 113 SER A C 1
ATOM 887 O O . SER A 1 113 ? -3.181 6.563 12.293 1.00 96.50 113 SER A O 1
ATOM 889 N N . TRP A 1 114 ? -2.131 5.231 10.822 1.00 96.56 114 TRP A N 1
ATOM 890 C CA . TRP A 1 114 ? -3.357 4.618 10.326 1.00 96.56 114 TRP A CA 1
ATOM 891 C C . TRP A 1 114 ? -3.887 3.566 11.310 1.00 96.56 114 TRP A C 1
ATOM 893 O O . TRP A 1 114 ? -3.107 2.922 12.018 1.00 96.56 114 TRP A O 1
ATOM 903 N N . PRO A 1 115 ? -5.214 3.343 11.340 1.00 93.25 115 PRO A N 1
ATOM 904 C CA . PRO A 1 115 ? -5.788 2.207 12.049 1.00 93.25 115 PRO A CA 1
ATOM 905 C C . PRO A 1 115 ? -5.133 0.897 11.609 1.00 93.25 115 PRO A C 1
ATOM 907 O O . PRO A 1 115 ? -4.746 0.755 10.449 1.00 93.25 115 PRO A O 1
ATOM 910 N N . HIS A 1 116 ? -5.051 -0.061 12.532 1.00 93.06 116 HIS A N 1
ATOM 911 C CA . HIS A 1 116 ? -4.452 -1.382 12.312 1.00 93.06 116 HIS A CA 1
ATOM 912 C C . HIS A 1 116 ? -2.939 -1.391 12.058 1.00 93.06 116 HIS A C 1
ATOM 914 O O . HIS A 1 116 ? -2.385 -2.472 11.865 1.00 93.06 116 HIS A O 1
ATOM 920 N N . PHE A 1 117 ? -2.250 -0.242 12.069 1.00 93.25 117 PHE A N 1
ATOM 921 C CA . PHE A 1 117 ? -0.794 -0.244 11.974 1.00 93.25 117 PHE A CA 1
ATOM 922 C C . PHE A 1 117 ? -0.174 -0.876 13.221 1.00 93.25 117 PHE A C 1
ATOM 924 O O . PHE A 1 117 ? -0.367 -0.387 14.333 1.00 93.25 117 PHE A O 1
ATOM 931 N N . GLU A 1 118 ? 0.618 -1.927 13.028 1.00 87.31 118 GLU A N 1
ATOM 932 C CA . GLU A 1 118 ? 1.353 -2.580 14.110 1.00 87.31 118 GLU A CA 1
ATOM 933 C C . GLU A 1 118 ? 2.852 -2.526 13.836 1.00 87.31 118 GLU A C 1
ATOM 935 O O . GLU A 1 118 ? 3.332 -2.888 12.758 1.00 87.31 118 GLU A O 1
ATOM 940 N N . VAL A 1 119 ? 3.621 -2.107 14.842 1.00 73.50 119 VAL A N 1
ATOM 941 C CA . VAL A 1 119 ? 5.077 -2.279 14.836 1.00 73.50 119 VAL A CA 1
ATOM 942 C C . VAL A 1 119 ? 5.341 -3.747 15.122 1.00 73.50 119 VAL A C 1
ATOM 944 O O . VAL A 1 119 ? 4.761 -4.292 16.053 1.00 73.50 119 VAL A O 1
ATOM 947 N N . CYS A 1 120 ? 6.218 -4.371 14.335 1.00 59.94 120 CYS A N 1
ATOM 948 C CA . CYS A 1 120 ? 6.542 -5.795 14.399 1.00 59.94 120 CYS A CA 1
ATOM 949 C C . CYS A 1 120 ? 6.976 -6.221 15.824 1.00 59.94 120 CYS A C 1
ATOM 951 O O . CYS A 1 120 ? 8.161 -6.273 16.148 1.00 59.94 120 CYS A O 1
ATOM 953 N N . ARG A 1 121 ? 6.020 -6.515 16.711 1.00 50.88 121 ARG A N 1
ATOM 954 C CA . ARG A 1 121 ? 6.218 -7.407 17.849 1.00 50.88 121 ARG A CA 1
ATOM 955 C C . ARG A 1 121 ? 6.231 -8.782 17.233 1.00 50.88 121 ARG A C 1
ATOM 957 O O . ARG A 1 121 ? 5.212 -9.141 16.657 1.00 50.88 121 ARG A O 1
ATOM 964 N N . SER A 1 122 ? 7.381 -9.461 17.312 1.00 49.41 122 SER A N 1
ATOM 965 C CA . SER A 1 122 ? 7.586 -10.883 16.999 1.00 49.41 122 SER A CA 1
ATOM 966 C C . SER A 1 122 ? 6.296 -11.543 16.525 1.00 49.41 122 SER A C 1
ATOM 968 O O . SER A 1 122 ? 5.525 -12.020 17.362 1.00 49.41 122 SER A O 1
ATOM 970 N N . ILE A 1 123 ? 6.013 -11.429 15.220 1.00 52.12 123 ILE A N 1
ATOM 971 C CA . ILE A 1 123 ? 4.785 -11.966 14.643 1.00 52.12 123 ILE A CA 1
ATOM 972 C C . ILE A 1 123 ? 4.842 -13.446 14.951 1.00 52.12 123 ILE A C 1
ATOM 974 O O . ILE A 1 123 ? 5.695 -14.168 14.431 1.00 52.12 123 ILE A O 1
ATOM 978 N N . ASP A 1 124 ? 3.993 -13.874 15.876 1.00 49.66 124 ASP A N 1
ATOM 979 C CA . ASP A 1 124 ? 3.857 -15.276 16.161 1.00 49.66 124 ASP A CA 1
ATOM 980 C C . A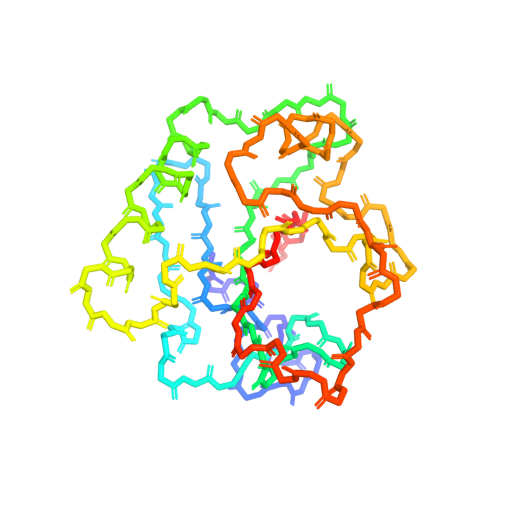SP A 1 124 ? 3.138 -15.883 14.960 1.00 49.66 124 ASP A C 1
ATOM 982 O O . ASP A 1 124 ? 1.914 -15.885 14.851 1.00 49.66 124 ASP A O 1
ATOM 986 N N . ILE A 1 125 ? 3.936 -16.360 14.010 1.00 49.91 125 ILE A N 1
ATOM 987 C CA . ILE A 1 125 ? 3.464 -17.067 12.822 1.00 49.91 125 ILE A CA 1
ATOM 988 C C . ILE A 1 125 ? 2.728 -18.359 13.224 1.00 49.91 125 ILE A C 1
ATOM 990 O O . ILE A 1 125 ? 1.978 -18.903 12.418 1.00 49.91 125 ILE A O 1
ATOM 994 N N . SER A 1 126 ? 2.887 -18.826 14.475 1.00 45.88 126 SER A N 1
ATOM 995 C CA . SER A 1 126 ? 2.101 -19.920 15.056 1.00 45.88 126 SER A CA 1
ATOM 996 C C . SER A 1 126 ? 0.754 -19.471 15.641 1.00 45.88 126 SER A C 1
ATOM 998 O O . SER A 1 126 ? -0.153 -20.293 15.749 1.00 45.88 126 SER A O 1
ATOM 1000 N N . ALA A 1 127 ? 0.565 -18.172 15.910 1.00 47.91 127 ALA A N 1
ATOM 1001 C CA . ALA A 1 127 ? -0.712 -17.591 16.336 1.00 47.91 127 ALA A CA 1
ATOM 1002 C C . ALA A 1 127 ? -1.677 -17.308 15.170 1.00 47.91 127 ALA A C 1
ATOM 1004 O O . ALA A 1 127 ? -2.785 -16.820 15.391 1.00 47.91 127 ALA A O 1
ATOM 1005 N N . GLY A 1 128 ? -1.295 -17.633 13.930 1.00 46.16 128 GLY A N 1
ATOM 1006 C CA . GLY A 1 128 ? -2.213 -17.591 12.796 1.00 46.16 128 GLY A CA 1
ATOM 1007 C C . GLY A 1 128 ? -2.687 -16.179 12.457 1.00 46.16 128 GLY A C 1
ATOM 1008 O O . GLY A 1 128 ? -3.893 -15.966 12.287 1.00 46.16 128 GLY A O 1
ATOM 1009 N N . VAL A 1 129 ? -1.756 -15.219 12.330 1.00 52.62 129 VAL A N 1
ATOM 1010 C CA . VAL A 1 129 ? -2.046 -13.953 11.634 1.00 52.62 129 VAL A CA 1
ATOM 1011 C C . VAL A 1 129 ? -2.573 -14.320 10.259 1.00 52.62 129 VAL A C 1
ATOM 1013 O O . VAL A 1 129 ? -1.838 -14.790 9.397 1.00 52.62 129 VAL A O 1
ATOM 1016 N N . THR A 1 130 ? -3.885 -14.204 10.108 1.00 58.59 130 THR A N 1
ATOM 1017 C CA . THR A 1 130 ? -4.571 -14.808 8.971 1.00 58.59 130 THR A CA 1
ATOM 1018 C C . THR A 1 130 ? -4.645 -13.834 7.806 1.00 58.59 130 THR A C 1
ATOM 1020 O O . THR A 1 130 ? -4.796 -14.292 6.684 1.00 58.59 130 THR A O 1
ATOM 1023 N N . TRP A 1 131 ? -4.476 -12.525 8.056 1.00 64.19 131 TRP A N 1
ATOM 1024 C CA . TRP A 1 131 ? -4.524 -11.488 7.025 1.00 64.19 131 TRP A CA 1
ATOM 1025 C C . TRP A 1 131 ? -3.718 -10.234 7.407 1.00 64.19 131 TRP A C 1
ATOM 1027 O O . TRP A 1 131 ? -4.049 -9.539 8.372 1.00 64.19 131 TRP A O 1
ATOM 1037 N N . SER A 1 132 ? -2.683 -9.917 6.627 1.00 77.06 132 SER A N 1
ATOM 1038 C CA . SER A 1 132 ? -1.945 -8.646 6.682 1.00 77.06 132 SER A CA 1
ATOM 1039 C C . SER A 1 132 ? -2.164 -7.808 5.423 1.00 77.06 132 SER A C 1
ATOM 1041 O O . SER A 1 132 ? -2.094 -8.342 4.320 1.00 77.06 132 SER A O 1
ATOM 1043 N N . VAL A 1 133 ? -2.342 -6.495 5.558 1.00 82.00 133 VAL A N 1
ATOM 1044 C CA . VAL A 1 133 ? -2.275 -5.561 4.426 1.00 82.00 133 VAL A CA 1
ATOM 1045 C C . VAL A 1 133 ? -0.888 -4.946 4.404 1.00 82.00 133 VAL A C 1
ATOM 1047 O O . VAL A 1 133 ? -0.486 -4.261 5.346 1.00 82.00 133 VAL A O 1
ATOM 1050 N N . GLU A 1 134 ? -0.157 -5.188 3.323 1.00 86.81 134 GLU A N 1
ATOM 1051 C CA . GLU A 1 134 ? 1.174 -4.632 3.148 1.00 86.81 134 GLU A CA 1
ATOM 1052 C C . GLU A 1 134 ? 1.173 -3.519 2.108 1.00 86.81 134 GLU A C 1
ATOM 1054 O O . GLU A 1 134 ? 0.850 -3.736 0.935 1.00 86.81 134 GLU A O 1
ATOM 1059 N N . LEU A 1 135 ? 1.576 -2.326 2.542 1.00 89.38 135 LEU A N 1
ATOM 1060 C CA . LEU A 1 135 ? 1.694 -1.170 1.667 1.00 89.38 135 LEU A CA 1
ATOM 1061 C C . LEU A 1 135 ? 3.075 -1.108 1.028 1.00 89.38 135 LEU A C 1
ATOM 1063 O O . LEU A 1 135 ? 4.114 -1.204 1.695 1.00 89.38 135 LEU A O 1
ATOM 1067 N N . ARG A 1 136 ? 3.064 -0.916 -0.290 1.00 91.81 136 ARG A N 1
ATOM 1068 C CA . ARG A 1 136 ? 4.244 -0.833 -1.147 1.00 91.81 136 ARG A CA 1
ATOM 1069 C C . ARG A 1 136 ? 4.209 0.408 -2.016 1.00 91.81 136 ARG A C 1
ATOM 1071 O O . ARG A 1 136 ? 3.146 0.944 -2.300 1.00 91.81 136 ARG A O 1
ATOM 1078 N N . GLN A 1 137 ? 5.382 0.827 -2.463 1.00 86.31 137 GLN A N 1
ATOM 1079 C CA . GLN A 1 137 ? 5.545 1.754 -3.571 1.00 86.31 137 GLN A CA 1
ATOM 1080 C C . GLN A 1 137 ? 6.183 1.015 -4.750 1.00 86.31 137 GLN A C 1
ATOM 1082 O O . GLN A 1 137 ? 7.090 0.203 -4.543 1.00 86.31 137 GLN A O 1
ATOM 1087 N N . GLU A 1 138 ? 5.733 1.309 -5.966 1.00 83.50 138 GLU A N 1
ATOM 1088 C CA . GLU A 1 138 ? 6.331 0.820 -7.209 1.00 83.50 138 GLU A CA 1
ATOM 1089 C C . GLU A 1 138 ? 6.762 2.008 -8.069 1.00 83.50 138 GLU A C 1
ATOM 1091 O O . GLU A 1 138 ? 5.943 2.839 -8.468 1.00 83.50 138 GLU A O 1
ATOM 1096 N N . THR A 1 139 ? 8.060 2.087 -8.358 1.00 79.69 139 THR A N 1
ATOM 1097 C CA . THR A 1 139 ? 8.661 3.181 -9.135 1.00 79.69 139 THR A CA 1
ATOM 1098 C C . THR A 1 139 ? 8.904 2.800 -10.592 1.00 79.69 139 THR A C 1
ATOM 1100 O O . THR A 1 139 ? 9.156 3.679 -11.420 1.00 79.69 139 THR A O 1
ATOM 1103 N N . LYS A 1 140 ? 8.814 1.510 -10.945 1.00 61.44 140 LYS A N 1
ATOM 1104 C CA . LYS A 1 140 ? 9.049 1.044 -12.313 1.00 61.44 140 LYS A CA 1
ATOM 1105 C C . LYS A 1 140 ? 7.764 1.090 -13.138 1.00 61.44 140 LYS A C 1
ATOM 1107 O O . LYS A 1 140 ? 6.950 0.174 -13.119 1.00 61.44 140 LYS A O 1
ATOM 1112 N N . LEU A 1 141 ? 7.625 2.144 -13.936 1.00 56.72 141 LEU A N 1
ATOM 1113 C CA . LEU A 1 141 ? 6.778 2.149 -15.130 1.00 56.72 141 LEU A CA 1
ATOM 1114 C C . LEU A 1 141 ? 7.712 2.033 -16.342 1.00 56.72 141 LEU A C 1
ATOM 1116 O O . LEU A 1 141 ? 8.143 3.053 -16.872 1.00 56.72 141 LEU A O 1
ATOM 1120 N N . GLN A 1 142 ? 8.110 0.812 -16.712 1.00 44.50 142 GLN A N 1
ATOM 1121 C CA . GLN A 1 142 ? 8.934 0.559 -17.907 1.00 44.50 142 GLN A CA 1
ATOM 1122 C C . GLN A 1 142 ? 8.086 0.039 -19.067 1.00 44.50 142 GLN A C 1
ATOM 1124 O O . GLN A 1 142 ? 7.346 -0.953 -18.863 1.00 44.50 142 GLN A O 1
#

Secondary structure (DSSP, 8-state):
-HHHHHIIIIIT--SS-S-SEEE-TTS-EEESS-SSS--SSSTTTTTSEEEEEEES--SSSPPPHHHHHIIIIIIHHHHHHHTSS-TT-EEEEGGGTSSS-TT-HHHHHHHTTSTTB-------TTS----EEEEEEE----

Radius of gyration: 14.07 Å; chains: 1; bounding box: 33×33×37 Å

Foldseek 3Di:
DVQQQCCCCVVVVDPTRQFQWEQELVLDIDGTVHLPDFGNPADPCSQQEGEYEYEAAPQPHERDPSSVCCVQPPVQVVCCVVVSAPPLEAEAERVQRDVDCWPHDRHRVVCCPGPRYDRDPPPPVVVCSRYYYYYGYDHDPD

InterPro domains:
  IPR002502 N-acetylmuramoyl-L-alanine amidase domain [PF01510] (12-105)
  IPR002502 N-acetylmuramoyl-L-alanine amidase domain [cd06583] (1-106)
  IPR006619 Peptidoglycan recognition protein family domain, metazoa/bacteria [SM00701] (1-98)
  IPR015510 Peptidoglycan recognition protein [PTHR11022] (1-117)
  IPR036505 N-acetylmuramoyl-L-alanine amidase/PGRP domain superfamily [G3DSA:3.40.80.10] (1-120)
  IPR036505 N-acetylmuramoyl-L-alanine amidase/P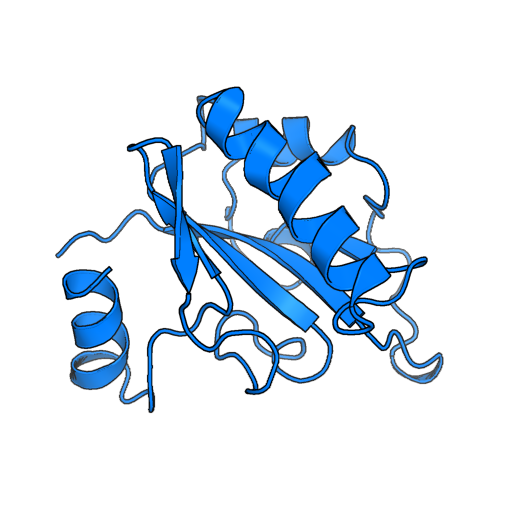GRP domain superfamily [S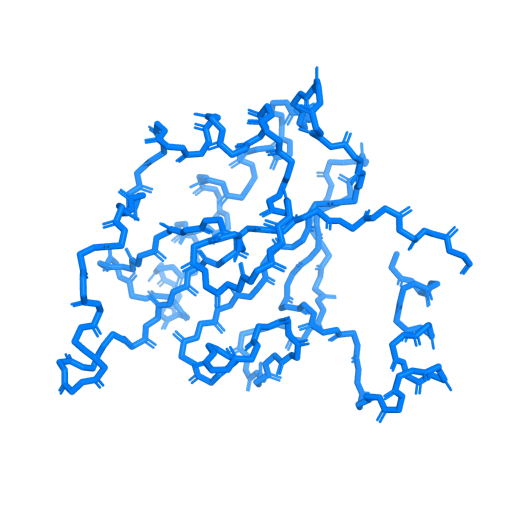SF55846] (1-117)